Protein AF-A0A7S2C6T2-F1 (afdb_monomer)

Secondary structure (DSSP, 8-state):
--SHHHHHHHHHHHHHHHHHHHHHHTT-STT-TT-PPP-HHHHHHHHHHHHHHTTS-----TTS-------HHHHHHHHHHHHIIIIIIHHHHHHHHHHHHHT-SSHHHHHHHHHHHHHHHHHH------------------TT----------------PPPPP-

Foldseek 3Di:
DDPPVVVVVVVVLVVLLCVLCCLQPVPQDCPNLLHHAQDVVVLVVVLVVLVVVVPDDDPDDPPDDDPDRDDSVVSVVVSVVSNCVSPVVSVVLNVVLSVVLVPDPDPVVSVVSVVVSSVVSNVVCPDPPDDDDDDPCDPPPPPPPDPPDPDDDDPPPPDDDDDDDD

Radius of gyration: 28.46 Å; Cα contacts (8 Å, |Δi|>4): 52; chains: 1; bounding box: 54×40×91 Å

Structure (mmCIF, N/CA/C/O backbone):
data_AF-A0A7S2C6T2-F1
#
_entry.id   AF-A0A7S2C6T2-F1
#
loop_
_atom_site.group_PDB
_atom_site.id
_atom_site.type_symbol
_atom_site.label_atom_id
_atom_site.label_alt_id
_atom_site.label_comp_id
_atom_site.label_asym_id
_atom_site.label_entity_id
_atom_site.label_seq_id
_atom_site.pdbx_PDB_ins_code
_atom_site.Cartn_x
_atom_site.Cartn_y
_atom_site.Cartn_z
_atom_site.occupancy
_atom_site.B_iso_or_equiv
_atom_site.auth_seq_id
_atom_site.auth_comp_id
_atom_site.auth_asym_id
_atom_site.auth_atom_id
_atom_site.pdbx_PDB_model_num
ATOM 1 N N . PHE A 1 1 ? -23.617 -5.754 41.246 1.00 42.56 1 PHE A N 1
ATOM 2 C CA . PHE A 1 1 ? -24.162 -5.377 39.928 1.00 42.56 1 PHE A CA 1
ATOM 3 C C . PHE A 1 1 ? -23.201 -4.347 39.351 1.00 42.56 1 PHE A C 1
ATOM 5 O O . PHE A 1 1 ? -23.227 -3.217 39.799 1.00 42.56 1 PHE A O 1
ATOM 12 N N . ASN A 1 2 ? -22.165 -4.708 38.598 1.00 48.91 2 ASN A N 1
ATOM 13 C CA . ASN A 1 2 ? -22.268 -5.204 37.225 1.00 48.91 2 ASN A CA 1
ATOM 14 C C . ASN A 1 2 ? -20.967 -5.916 36.810 1.00 48.91 2 ASN A C 1
ATOM 16 O O . ASN A 1 2 ? -20.068 -5.281 36.280 1.00 48.91 2 ASN A O 1
ATOM 20 N N . GLN A 1 3 ? -20.851 -7.221 37.055 1.00 55.41 3 GLN A N 1
ATOM 21 C CA . GLN A 1 3 ? -19.688 -7.992 36.585 1.00 55.41 3 GLN A CA 1
ATOM 22 C C . GLN A 1 3 ? -19.952 -8.628 35.208 1.00 55.41 3 GLN A C 1
ATOM 24 O O . GLN A 1 3 ? -19.049 -8.785 34.400 1.00 55.41 3 GLN A O 1
ATOM 29 N N . THR A 1 4 ? -21.222 -8.874 34.871 1.00 56.94 4 THR A N 1
ATOM 30 C CA . THR A 1 4 ? -21.643 -9.468 33.590 1.00 56.94 4 THR A CA 1
ATOM 31 C C . THR A 1 4 ? -21.485 -8.538 32.380 1.00 56.94 4 THR A C 1
ATOM 33 O O . THR A 1 4 ? -21.447 -9.006 31.240 1.00 56.94 4 THR A O 1
ATOM 36 N N . THR A 1 5 ? -21.392 -7.221 32.589 1.00 60.44 5 THR A N 1
ATOM 37 C CA . THR A 1 5 ? -21.183 -6.254 31.499 1.00 60.44 5 THR A CA 1
ATOM 38 C C . THR A 1 5 ? -19.737 -6.220 31.013 1.00 60.44 5 THR A C 1
ATOM 40 O O . THR A 1 5 ? -19.518 -5.958 29.833 1.00 60.44 5 THR A O 1
ATOM 43 N N . GLU A 1 6 ? -18.760 -6.511 31.878 1.00 65.06 6 GLU A N 1
ATOM 44 C CA . GLU A 1 6 ? -17.340 -6.498 31.499 1.00 65.06 6 GLU A CA 1
ATOM 45 C C . GLU A 1 6 ? -16.973 -7.713 30.643 1.00 65.06 6 GLU A C 1
ATOM 47 O O . GLU A 1 6 ? -16.371 -7.549 29.582 1.00 65.06 6 GLU A O 1
ATOM 52 N N . ASP A 1 7 ? -17.438 -8.911 31.012 1.00 66.69 7 ASP A N 1
ATOM 53 C CA . ASP A 1 7 ? -17.201 -10.137 30.231 1.00 66.69 7 ASP A CA 1
ATOM 54 C C . ASP A 1 7 ? -17.750 -10.024 28.800 1.00 66.69 7 ASP A C 1
ATOM 56 O O . ASP A 1 7 ? -17.125 -10.453 27.825 1.00 66.69 7 ASP A O 1
ATOM 60 N N . SER A 1 8 ? -18.907 -9.372 28.660 1.00 66.50 8 SER A N 1
ATOM 61 C CA . SER A 1 8 ? -19.532 -9.115 27.362 1.00 66.50 8 SER A CA 1
ATOM 62 C C . SER A 1 8 ? -18.692 -8.151 26.515 1.00 66.50 8 SER A C 1
ATOM 64 O O . SER A 1 8 ? -18.527 -8.365 25.314 1.00 66.50 8 SER A O 1
ATOM 66 N N . ALA A 1 9 ? -18.114 -7.114 27.130 1.00 71.75 9 ALA A N 1
ATOM 67 C CA . ALA A 1 9 ? -17.293 -6.122 26.438 1.00 71.75 9 ALA A CA 1
ATOM 68 C C . ALA A 1 9 ? -16.008 -6.734 25.853 1.00 71.75 9 ALA A C 1
ATOM 70 O O . ALA A 1 9 ? -15.655 -6.437 24.710 1.00 71.75 9 ALA A O 1
ATOM 71 N N . TYR A 1 10 ? -15.355 -7.650 26.576 1.00 74.25 10 TYR A N 1
ATOM 72 C CA . TYR A 1 10 ? -14.170 -8.354 26.072 1.00 74.25 10 TYR A CA 1
ATOM 73 C C . TYR A 1 10 ? -14.483 -9.291 24.903 1.00 74.25 10 TYR A C 1
ATOM 75 O O . TYR A 1 10 ? -13.696 -9.370 23.958 1.00 74.25 10 TYR A O 1
ATOM 8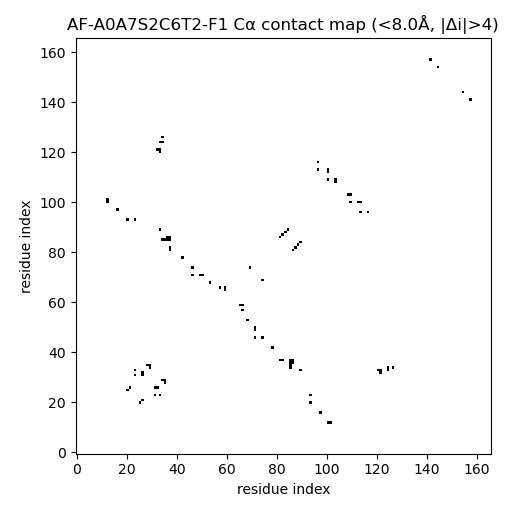3 N N . ALA A 1 11 ? -15.637 -9.964 24.922 1.00 78.19 11 ALA A N 1
ATOM 84 C CA . ALA A 1 11 ? -16.068 -10.810 23.811 1.00 78.19 11 ALA A CA 1
ATOM 85 C C . ALA A 1 11 ? -16.315 -9.991 22.532 1.00 78.19 11 ALA A C 1
ATOM 87 O O . ALA A 1 11 ? -15.860 -10.381 21.455 1.00 78.19 11 ALA A O 1
ATOM 88 N N . PHE A 1 12 ? -16.969 -8.828 22.646 1.00 74.06 12 PHE A N 1
ATOM 89 C CA . PHE A 1 12 ? -17.153 -7.911 21.516 1.00 74.06 12 PHE A CA 1
ATOM 90 C C . PHE A 1 12 ? -15.829 -7.329 21.018 1.00 74.06 12 PHE A C 1
ATOM 92 O O . PHE A 1 12 ? -15.616 -7.254 19.808 1.00 74.06 12 PHE A O 1
ATOM 99 N N . TRP A 1 13 ? -14.913 -6.983 21.925 1.00 76.56 13 TRP A N 1
ATOM 100 C CA . TRP A 1 13 ? -13.576 -6.521 21.560 1.00 76.56 13 TRP A CA 1
ATOM 101 C C . TRP A 1 13 ? -12.794 -7.592 20.792 1.00 76.56 13 TRP A C 1
ATOM 103 O O . TRP A 1 13 ? -12.251 -7.317 19.724 1.00 76.56 13 TRP A O 1
ATOM 113 N N . PHE A 1 14 ? -12.786 -8.831 21.287 1.00 80.38 14 PHE A N 1
ATOM 114 C CA . PHE A 1 14 ? -12.093 -9.941 20.636 1.00 80.38 14 PHE A CA 1
ATOM 115 C C . PHE A 1 14 ? -12.719 -10.294 19.283 1.00 80.38 14 PHE A C 1
ATOM 117 O O . PHE A 1 14 ? -11.999 -10.551 18.320 1.00 80.38 14 PHE A O 1
ATOM 124 N N . ALA A 1 15 ? -14.049 -10.252 19.174 1.00 80.12 15 ALA A N 1
ATOM 125 C CA . ALA A 1 15 ? -14.748 -10.428 17.904 1.00 80.12 15 ALA A CA 1
ATOM 126 C C . ALA A 1 15 ? -14.408 -9.309 16.906 1.00 80.12 15 ALA A C 1
ATOM 128 O O . ALA A 1 15 ? -14.192 -9.592 15.731 1.00 80.12 15 ALA A O 1
ATOM 129 N N . GLY A 1 16 ? -14.294 -8.060 17.369 1.00 75.88 16 GLY A N 1
ATOM 130 C CA . GLY A 1 16 ? -13.831 -6.925 16.572 1.00 75.88 16 GLY A CA 1
ATOM 131 C C . GLY A 1 16 ? -12.382 -7.084 16.111 1.00 75.88 16 GLY A C 1
ATOM 132 O O . GLY A 1 16 ? -12.086 -6.904 14.931 1.00 75.88 16 GLY A O 1
ATOM 133 N N . PHE A 1 17 ? -11.493 -7.512 17.010 1.00 77.56 17 PHE A N 1
ATOM 134 C CA . PHE A 1 17 ? -10.111 -7.868 16.690 1.00 77.56 17 PHE A CA 1
ATOM 135 C C . PHE A 1 17 ? -10.052 -8.961 15.619 1.00 77.56 17 PHE A C 1
ATOM 137 O O . PHE A 1 17 ? -9.375 -8.790 14.608 1.00 77.56 17 PHE A O 1
ATOM 144 N N . LEU A 1 18 ? -10.798 -10.054 15.797 1.00 81.12 18 LEU A N 1
ATOM 145 C CA . LEU A 1 18 ? -10.891 -11.132 14.816 1.00 81.12 18 LEU A CA 1
ATOM 146 C C . LEU A 1 18 ? -11.445 -10.621 13.490 1.00 81.12 18 LEU A C 1
ATOM 148 O O . LEU A 1 18 ? -10.853 -10.893 12.458 1.00 81.12 18 LEU A O 1
ATOM 152 N N . ALA A 1 19 ? -12.529 -9.850 13.483 1.00 78.50 19 ALA A N 1
ATOM 153 C CA . ALA A 1 19 ? -13.113 -9.325 12.254 1.00 78.50 19 ALA A CA 1
ATOM 154 C C . ALA A 1 19 ? -12.122 -8.438 11.482 1.00 78.50 19 ALA A C 1
ATOM 156 O O . ALA A 1 19 ? -11.945 -8.630 10.278 1.00 78.50 19 ALA A O 1
ATOM 157 N N . VAL A 1 20 ? -11.416 -7.532 12.169 1.00 73.75 20 VAL A N 1
ATOM 158 C CA . VAL A 1 20 ? -10.389 -6.671 11.562 1.00 73.75 20 VAL A CA 1
ATOM 159 C C . VAL A 1 20 ? -9.227 -7.510 11.039 1.00 73.75 20 VAL A C 1
ATOM 161 O O . VAL A 1 20 ? -8.862 -7.379 9.871 1.00 73.75 20 VAL A O 1
ATOM 164 N N . GLN A 1 21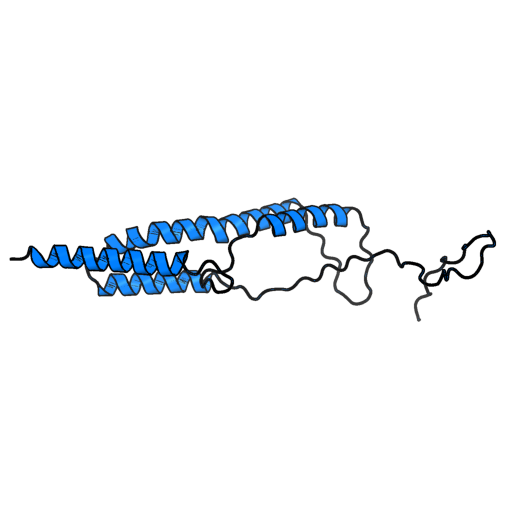 ? -8.692 -8.426 11.846 1.00 75.31 21 GLN A N 1
ATOM 165 C CA . GLN A 1 21 ? -7.571 -9.267 11.433 1.00 75.31 21 GLN A CA 1
ATOM 166 C C . GLN A 1 21 ? -7.951 -10.199 10.283 1.00 75.31 21 GLN A C 1
ATOM 168 O O . GLN A 1 21 ? -7.196 -10.321 9.327 1.00 75.31 21 GLN A O 1
ATOM 173 N N . MET A 1 22 ? -9.140 -10.799 10.301 1.00 77.44 22 MET A N 1
ATOM 174 C CA . MET A 1 22 ? -9.629 -11.638 9.208 1.00 77.44 22 MET A CA 1
ATOM 175 C C . MET A 1 22 ? -9.867 -10.794 7.948 1.00 77.44 22 MET A C 1
ATOM 177 O O . MET A 1 22 ? -9.480 -11.210 6.861 1.00 77.44 22 MET A O 1
ATOM 181 N N . SER A 1 23 ? -10.402 -9.576 8.065 1.00 70.19 23 SER A N 1
ATOM 182 C CA . SER A 1 23 ? -10.565 -8.680 6.911 1.00 70.19 23 SER A CA 1
ATOM 183 C C . SER A 1 23 ? -9.225 -8.254 6.292 1.00 70.19 23 SER A C 1
ATOM 185 O O . SER A 1 23 ? -9.100 -8.226 5.067 1.00 70.19 23 SER A O 1
ATOM 187 N N . GLY A 1 24 ? -8.203 -8.004 7.122 1.00 66.75 24 GLY A N 1
ATOM 188 C CA . GLY A 1 24 ? -6.869 -7.586 6.688 1.00 66.75 24 GLY A CA 1
ATOM 189 C C . GLY A 1 24 ? -5.976 -8.729 6.189 1.00 66.75 24 GLY A C 1
ATOM 190 O O . GLY A 1 24 ? -5.225 -8.540 5.229 1.00 66.75 24 GLY A O 1
ATOM 191 N N . TYR A 1 25 ? -6.063 -9.918 6.801 1.00 63.44 25 TYR A N 1
ATOM 192 C CA . TYR A 1 25 ? -5.208 -11.075 6.498 1.00 63.44 25 TYR A CA 1
ATOM 193 C C . TYR A 1 25 ? -5.829 -12.077 5.521 1.00 63.44 25 TYR A C 1
ATOM 195 O O . TYR A 1 25 ? -5.110 -12.574 4.651 1.00 63.44 25 TYR A O 1
ATOM 203 N N . PHE A 1 26 ? -7.130 -12.387 5.614 1.00 63.41 26 PHE A N 1
ATOM 204 C CA . PHE A 1 26 ? -7.731 -13.435 4.770 1.00 63.41 26 PHE A CA 1
ATOM 205 C C . PHE A 1 26 ? -7.990 -12.993 3.328 1.00 63.41 26 PHE A C 1
ATOM 207 O O . PHE A 1 26 ? -8.192 -13.838 2.462 1.00 63.41 26 PHE A O 1
ATOM 214 N N . LYS A 1 27 ? -7.887 -11.695 3.027 1.00 58.53 27 LYS A N 1
ATOM 215 C CA . LYS A 1 27 ? -7.895 -11.175 1.652 1.00 58.53 27 LYS A CA 1
ATOM 216 C C . LYS A 1 27 ? -6.495 -10.880 1.102 1.00 58.53 27 LYS A C 1
ATOM 218 O O . LYS A 1 27 ? -6.326 -9.957 0.311 1.00 58.53 27 LYS A O 1
ATOM 223 N N . ARG A 1 28 ? -5.468 -11.660 1.465 1.00 56.53 28 ARG A N 1
ATOM 224 C CA . ARG A 1 28 ? -4.161 -11.636 0.773 1.00 56.53 28 ARG A CA 1
ATOM 225 C C . ARG A 1 28 ? -4.294 -12.261 -0.624 1.00 56.53 28 ARG A C 1
ATOM 227 O O . ARG A 1 28 ? -3.949 -13.413 -0.845 1.00 56.53 28 ARG A O 1
ATOM 234 N N . GLY A 1 29 ? -4.825 -11.491 -1.565 1.00 63.19 29 GLY A N 1
ATOM 235 C CA . GLY A 1 29 ? -4.981 -11.864 -2.970 1.00 63.19 29 GLY A CA 1
ATOM 236 C C . GLY A 1 29 ? -5.073 -10.627 -3.861 1.00 63.19 29 GLY A C 1
ATOM 237 O O . GLY A 1 29 ? -4.866 -9.505 -3.394 1.00 63.19 29 GLY A O 1
ATOM 238 N N . SER A 1 30 ? -5.404 -10.814 -5.142 1.00 64.19 30 SER A N 1
ATOM 239 C CA . SER A 1 30 ? -5.672 -9.705 -6.075 1.00 64.19 30 SER A CA 1
ATOM 240 C C . SER A 1 30 ? -6.774 -8.758 -5.598 1.00 64.19 30 SER A C 1
ATOM 242 O O . SER A 1 30 ? -6.797 -7.615 -6.040 1.00 64.19 30 SER A O 1
ATOM 244 N N . ASP A 1 31 ? -7.619 -9.233 -4.680 1.00 64.06 31 ASP A N 1
ATOM 245 C CA . ASP A 1 31 ? -8.836 -8.568 -4.209 1.00 64.06 31 ASP A CA 1
ATOM 246 C C . ASP A 1 31 ? -8.663 -7.972 -2.796 1.00 64.06 31 ASP A C 1
ATOM 248 O O . ASP A 1 31 ? -9.634 -7.719 -2.076 1.00 64.06 31 ASP A O 1
ATOM 252 N N . SER A 1 32 ? -7.410 -7.786 -2.363 1.00 66.44 32 SER A N 1
ATOM 253 C CA . SER A 1 32 ? -7.073 -7.062 -1.135 1.00 66.44 32 SER A CA 1
ATOM 254 C C . SER A 1 32 ? -7.569 -5.620 -1.253 1.00 66.44 32 SER A C 1
ATOM 256 O O . SER A 1 32 ? -7.070 -4.875 -2.090 1.00 66.44 32 SER A O 1
ATOM 258 N N . GLN A 1 33 ? -8.488 -5.205 -0.373 1.00 64.19 33 GLN A N 1
ATOM 259 C CA . GLN A 1 33 ? -8.938 -3.804 -0.263 1.00 64.19 33 GLN A CA 1
ATOM 260 C C . GLN A 1 33 ? -7.802 -2.824 0.065 1.00 64.19 33 GLN A C 1
ATOM 262 O O . GLN A 1 33 ? -7.962 -1.624 -0.094 1.00 64.19 33 GLN A O 1
ATOM 267 N N . VAL A 1 34 ? -6.668 -3.340 0.539 1.00 65.69 34 VAL A N 1
ATOM 268 C CA . VAL A 1 34 ? -5.490 -2.560 0.941 1.00 65.69 34 VAL A CA 1
ATOM 269 C C . VAL A 1 34 ? -4.406 -2.601 -0.150 1.00 65.69 34 VAL A C 1
ATOM 271 O O . VAL A 1 34 ? -3.211 -2.538 0.134 1.00 65.69 34 VAL A O 1
ATOM 274 N N . GLY A 1 35 ? -4.804 -2.856 -1.398 1.00 68.81 35 GLY A N 1
ATOM 275 C CA . GLY A 1 35 ? -3.904 -2.993 -2.537 1.00 68.81 35 GLY A CA 1
ATOM 276 C C . GLY A 1 35 ? -3.013 -4.243 -2.508 1.00 68.81 35 GLY A C 1
ATOM 277 O O . GLY A 1 35 ? -2.997 -5.046 -1.558 1.00 68.81 35 GLY A O 1
ATOM 278 N N . ARG A 1 36 ? -2.254 -4.423 -3.596 1.00 74.25 36 ARG A N 1
ATOM 279 C CA . ARG A 1 36 ? -1.263 -5.501 -3.720 1.00 74.25 36 ARG A CA 1
ATOM 280 C C . ARG A 1 36 ? -0.030 -5.175 -2.872 1.00 74.25 36 ARG A C 1
ATOM 282 O O . ARG A 1 36 ? 0.465 -4.050 -2.950 1.00 74.25 36 ARG A O 1
ATOM 289 N N . PRO A 1 37 ? 0.506 -6.141 -2.105 1.00 78.88 37 PRO A N 1
ATOM 290 C CA . PRO A 1 37 ? 1.763 -5.938 -1.401 1.00 78.88 37 PRO A CA 1
ATOM 291 C C . PRO A 1 37 ? 2.884 -5.621 -2.395 1.00 78.88 37 PRO A C 1
ATOM 293 O O . PRO A 1 37 ? 2.837 -6.017 -3.565 1.00 78.88 37 PRO A O 1
ATOM 296 N N . TRP A 1 38 ? 3.894 -4.895 -1.920 1.00 82.62 38 TRP A N 1
ATOM 297 C CA . TRP A 1 38 ? 5.072 -4.592 -2.719 1.00 82.62 38 TRP A CA 1
ATOM 298 C C . TRP A 1 38 ? 5.751 -5.888 -3.174 1.00 82.62 38 TRP A C 1
ATOM 300 O O . TRP A 1 38 ? 6.123 -6.712 -2.343 1.00 82.62 38 TRP A O 1
ATOM 310 N N . ASP A 1 39 ? 5.913 -6.060 -4.487 1.00 86.25 39 ASP A N 1
ATOM 311 C CA . ASP A 1 39 ? 6.583 -7.218 -5.079 1.00 86.25 39 ASP A CA 1
ATOM 312 C C . ASP A 1 39 ? 8.078 -6.898 -5.294 1.00 86.25 39 ASP A C 1
ATOM 314 O O . ASP A 1 39 ? 8.440 -6.192 -6.251 1.00 86.25 39 ASP A O 1
ATOM 318 N N . PRO A 1 40 ? 8.971 -7.387 -4.410 1.00 85.94 40 PRO A N 1
ATOM 319 C CA . PRO A 1 40 ? 10.392 -7.092 -4.502 1.00 85.94 40 PRO A CA 1
ATOM 320 C C . PRO A 1 40 ? 11.041 -7.744 -5.725 1.00 85.94 40 PRO A C 1
ATOM 322 O O . PRO A 1 40 ? 12.050 -7.229 -6.210 1.00 85.94 40 PRO A O 1
ATOM 325 N N . GLU A 1 41 ? 10.493 -8.846 -6.244 1.00 89.44 41 GLU A N 1
ATOM 326 C CA . GLU A 1 41 ? 11.039 -9.544 -7.409 1.00 89.44 41 GLU A CA 1
ATOM 327 C C . GLU A 1 41 ? 10.788 -8.735 -8.674 1.00 89.44 41 GLU A C 1
ATOM 329 O O . GLU A 1 41 ? 11.722 -8.451 -9.434 1.00 89.44 41 GLU A O 1
ATOM 334 N N . LYS A 1 42 ? 9.550 -8.261 -8.850 1.00 86.38 42 LYS A N 1
ATOM 335 C CA . LYS A 1 42 ? 9.192 -7.368 -9.955 1.00 86.38 42 LYS A CA 1
ATOM 336 C C . LYS A 1 42 ? 10.013 -6.083 -9.914 1.00 86.38 42 LYS A C 1
ATOM 338 O O . LYS A 1 42 ? 10.522 -5.644 -10.948 1.00 86.38 42 LYS A O 1
ATOM 343 N N . TRP A 1 43 ? 10.192 -5.498 -8.729 1.00 87.50 43 TRP A N 1
ATOM 344 C CA . TRP A 1 43 ? 11.005 -4.295 -8.567 1.00 87.50 43 TRP A CA 1
ATOM 345 C C . TRP A 1 43 ? 12.491 -4.534 -8.860 1.00 87.50 43 TRP A C 1
ATOM 347 O O . TRP A 1 43 ? 13.123 -3.747 -9.567 1.00 87.50 43 TRP A O 1
ATOM 357 N N . ARG A 1 44 ? 13.055 -5.650 -8.384 1.00 89.19 44 ARG A N 1
ATOM 358 C CA . ARG A 1 44 ? 14.440 -6.043 -8.679 1.00 89.19 44 ARG A CA 1
ATOM 359 C C . ARG A 1 44 ? 14.647 -6.241 -10.181 1.00 89.19 44 ARG A C 1
ATOM 361 O O . ARG A 1 44 ? 15.651 -5.775 -10.720 1.00 89.19 44 ARG A O 1
ATOM 368 N N . GLY A 1 45 ? 13.681 -6.857 -10.865 1.00 87.94 45 GLY A N 1
ATOM 369 C CA . GLY A 1 45 ? 13.668 -6.983 -12.322 1.00 87.94 45 GLY A CA 1
ATOM 370 C C . GLY A 1 45 ? 13.647 -5.627 -13.031 1.00 87.94 45 GLY A C 1
ATOM 371 O O . GLY A 1 45 ? 14.411 -5.416 -13.975 1.00 87.94 45 GLY A O 1
ATOM 372 N N . LEU A 1 46 ? 12.836 -4.681 -12.546 1.00 84.88 46 LEU A N 1
ATOM 373 C CA . LEU A 1 46 ? 12.774 -3.316 -13.074 1.00 84.88 46 LEU A CA 1
A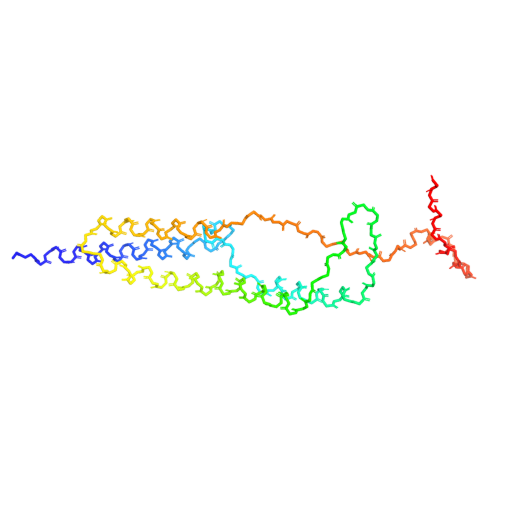TOM 374 C C . LEU A 1 46 ? 14.118 -2.582 -12.921 1.00 84.88 46 LEU A C 1
ATOM 376 O O . LEU A 1 46 ? 14.620 -2.020 -13.893 1.00 84.88 46 LEU A O 1
ATOM 380 N N . MET A 1 47 ? 14.738 -2.642 -11.738 1.00 87.06 47 MET A N 1
ATOM 381 C CA . MET A 1 47 ? 16.046 -2.025 -11.465 1.00 87.06 47 MET A CA 1
ATOM 382 C C . MET A 1 47 ? 17.151 -2.624 -12.349 1.00 87.06 47 MET A C 1
ATOM 384 O O . MET A 1 47 ? 17.950 -1.893 -12.939 1.00 87.06 47 MET A O 1
ATOM 388 N N . ALA A 1 48 ? 17.172 -3.954 -12.502 1.00 86.44 48 ALA A N 1
ATOM 389 C CA . ALA A 1 48 ? 18.141 -4.641 -13.353 1.00 86.44 48 ALA A CA 1
ATOM 390 C C . ALA A 1 48 ? 17.999 -4.247 -14.834 1.00 86.44 48 ALA A C 1
ATOM 392 O O . ALA A 1 48 ? 19.004 -4.073 -15.524 1.00 86.44 48 ALA A O 1
ATOM 393 N N . ARG A 1 49 ? 16.764 -4.070 -15.322 1.00 81.94 49 ARG A N 1
ATOM 394 C CA . ARG A 1 49 ? 16.484 -3.612 -16.693 1.00 81.94 49 ARG A CA 1
ATOM 395 C C . ARG A 1 49 ? 16.828 -2.137 -16.893 1.00 81.94 49 ARG A C 1
ATOM 397 O O . ARG A 1 49 ? 17.453 -1.813 -17.897 1.00 81.94 49 ARG A O 1
ATOM 404 N N . ASN A 1 50 ? 16.521 -1.268 -15.928 1.00 82.69 50 ASN A N 1
ATOM 405 C CA . ASN A 1 50 ? 16.856 0.160 -16.000 1.00 82.69 50 ASN A CA 1
ATOM 406 C C . ASN A 1 50 ? 18.371 0.383 -16.159 1.00 82.69 50 ASN A C 1
ATOM 408 O O . ASN A 1 50 ? 18.802 1.225 -16.940 1.00 82.69 50 ASN A O 1
ATOM 412 N N . ARG A 1 51 ? 19.195 -0.431 -15.483 1.00 78.31 51 ARG A N 1
ATOM 413 C CA . ARG A 1 51 ? 20.661 -0.399 -15.633 1.00 78.31 51 ARG A CA 1
ATOM 414 C C . ARG A 1 51 ? 21.139 -0.806 -17.032 1.00 78.31 51 ARG A C 1
ATOM 416 O O . ARG A 1 51 ? 22.134 -0.275 -17.506 1.00 78.31 51 ARG A O 1
ATOM 423 N N . LYS A 1 52 ? 20.440 -1.730 -17.701 1.00 72.94 52 LYS A N 1
ATOM 424 C CA . LYS A 1 52 ? 20.764 -2.139 -19.080 1.00 72.94 52 LYS A CA 1
ATOM 425 C C . LYS A 1 52 ? 20.363 -1.072 -20.103 1.00 72.94 52 LYS A C 1
ATOM 427 O O . LYS A 1 52 ? 21.097 -0.846 -21.059 1.00 72.94 52 LYS A O 1
ATOM 432 N N . MET A 1 53 ? 19.247 -0.374 -19.875 1.00 63.94 53 MET A N 1
ATOM 433 C CA . MET A 1 53 ? 18.805 0.729 -20.741 1.00 63.94 53 MET A CA 1
ATOM 434 C C . MET A 1 53 ? 19.754 1.930 -20.710 1.00 63.94 53 MET A C 1
ATOM 436 O O . MET A 1 53 ? 19.850 2.652 -21.694 1.00 63.94 53 MET A O 1
ATOM 440 N N . GLU A 1 54 ? 20.504 2.123 -19.622 1.00 58.19 54 GLU A N 1
ATOM 441 C CA . GLU A 1 54 ? 21.529 3.170 -19.532 1.00 58.19 54 GLU A CA 1
ATOM 442 C C . GLU A 1 54 ? 22.624 3.025 -20.606 1.00 58.19 54 GLU A C 1
ATOM 444 O O . GLU A 1 54 ? 23.242 4.012 -20.995 1.00 58.19 54 GLU A O 1
ATOM 449 N N . GLN A 1 55 ? 22.826 1.808 -21.122 1.00 54.72 55 GLN A N 1
ATOM 450 C CA . GLN A 1 55 ? 23.854 1.495 -22.115 1.00 54.72 55 GLN A CA 1
ATOM 451 C C . GLN A 1 55 ? 23.348 1.540 -23.560 1.00 54.72 55 GLN A C 1
ATOM 453 O O . GLN A 1 55 ? 24.160 1.510 -24.482 1.00 54.72 55 GLN A O 1
ATOM 458 N N . THR A 1 56 ? 22.032 1.616 -23.782 1.00 54.00 56 THR A N 1
ATOM 459 C CA . THR A 1 56 ? 21.480 1.712 -25.140 1.00 54.00 56 THR A CA 1
ATOM 460 C C . THR A 1 56 ? 21.188 3.185 -25.433 1.00 54.00 56 THR A C 1
ATOM 462 O O . THR A 1 56 ? 20.320 3.761 -24.774 1.00 54.00 56 THR A O 1
ATOM 465 N N . PRO A 1 57 ? 21.903 3.846 -26.366 1.00 52.72 57 PRO A N 1
ATOM 466 C CA . PRO A 1 57 ? 21.577 5.216 -26.741 1.00 52.72 57 PRO A CA 1
ATOM 467 C C . PRO A 1 57 ? 20.126 5.239 -27.214 1.00 52.72 57 PRO A C 1
ATOM 469 O O . PRO A 1 57 ? 19.723 4.397 -28.015 1.00 52.72 57 PRO A O 1
ATOM 472 N N . ALA A 1 58 ? 19.335 6.149 -26.647 1.00 52.72 58 ALA A N 1
ATOM 473 C CA . ALA A 1 58 ? 17.898 6.197 -26.848 1.00 52.72 58 ALA A CA 1
ATOM 474 C C . ALA A 1 58 ? 17.573 6.279 -28.346 1.00 52.72 58 ALA A C 1
ATOM 476 O O . ALA A 1 58 ? 17.683 7.345 -28.952 1.00 52.72 58 ALA A O 1
ATOM 477 N N . MET A 1 59 ? 17.187 5.150 -28.948 1.00 48.53 59 MET A N 1
ATOM 478 C CA . MET A 1 59 ? 16.638 5.145 -30.295 1.00 48.53 59 MET A CA 1
ATOM 479 C C . MET A 1 59 ? 15.304 5.876 -30.229 1.00 48.53 59 MET A C 1
ATOM 481 O O . MET A 1 59 ? 14.325 5.417 -29.641 1.00 48.53 59 MET A O 1
ATOM 485 N N . GLN A 1 60 ? 15.329 7.085 -30.767 1.00 50.69 60 GLN A N 1
ATOM 486 C CA . GLN A 1 60 ? 14.228 8.021 -30.819 1.00 50.69 60 GLN A CA 1
ATOM 487 C C . GLN A 1 60 ? 13.145 7.447 -31.739 1.00 50.69 60 GLN A C 1
ATOM 489 O O . GLN A 1 60 ? 13.211 7.591 -32.957 1.00 50.69 60 GLN A O 1
ATOM 494 N N . TYR A 1 61 ? 12.158 6.763 -31.161 1.00 49.38 61 TYR A N 1
ATOM 495 C CA . TYR A 1 61 ? 10.964 6.351 -31.893 1.00 49.38 61 TYR A CA 1
ATOM 496 C C . TYR A 1 61 ? 10.204 7.611 -32.335 1.00 49.38 61 TYR A C 1
ATOM 498 O O . TYR A 1 61 ? 9.724 8.383 -31.503 1.00 49.38 61 TYR A O 1
ATOM 506 N N . GLN A 1 62 ? 10.120 7.839 -33.648 1.00 45.22 62 GLN A N 1
ATOM 507 C CA . GLN A 1 62 ? 9.296 8.889 -34.248 1.00 45.22 62 GLN A CA 1
ATOM 508 C C . GLN A 1 62 ? 7.820 8.623 -33.906 1.00 45.22 62 GLN A C 1
ATOM 510 O O . GLN A 1 62 ? 7.193 7.750 -34.493 1.00 45.22 62 GLN A O 1
ATOM 515 N N . GLY A 1 63 ? 7.275 9.345 -32.922 1.00 53.78 63 GLY A N 1
ATOM 516 C CA . GLY A 1 63 ? 5.833 9.380 -32.632 1.00 53.78 63 GLY A CA 1
ATOM 517 C C . GLY A 1 63 ? 5.431 9.114 -31.179 1.00 53.78 63 GLY A C 1
ATOM 518 O O . GLY A 1 63 ? 4.339 9.509 -30.781 1.00 53.78 63 GLY A O 1
ATOM 519 N N . ALA A 1 64 ? 6.304 8.528 -30.356 1.00 53.22 64 ALA A N 1
ATOM 520 C CA . ALA A 1 64 ? 6.074 8.373 -28.919 1.00 53.22 64 ALA A CA 1
ATOM 521 C C . ALA A 1 64 ? 6.960 9.365 -28.150 1.00 53.22 64 ALA A C 1
ATOM 523 O O . ALA A 1 64 ? 8.087 9.631 -28.557 1.00 53.22 64 ALA A O 1
ATOM 524 N N . GLY A 1 65 ? 6.434 9.960 -27.075 1.00 58.44 65 GLY A N 1
ATOM 525 C CA . GLY A 1 65 ? 7.089 11.028 -26.309 1.00 58.44 65 GLY A CA 1
ATOM 526 C C . GLY A 1 65 ? 8.554 10.758 -25.929 1.00 58.44 65 GLY A C 1
ATOM 527 O O . GLY A 1 65 ? 9.029 9.625 -25.939 1.00 58.44 65 GLY A O 1
ATOM 528 N N . LYS A 1 66 ? 9.277 11.835 -25.587 1.00 57.66 66 LYS A N 1
ATOM 529 C CA . LYS A 1 66 ? 10.723 11.825 -25.292 1.00 57.66 66 LYS A CA 1
ATOM 530 C C . LYS A 1 66 ? 11.115 10.615 -24.417 1.00 57.66 66 LYS A C 1
ATOM 532 O O . LYS A 1 66 ? 10.476 10.416 -23.381 1.00 57.66 66 LYS A O 1
ATOM 537 N N . PRO A 1 67 ? 12.156 9.843 -24.787 1.00 62.31 67 PRO A N 1
ATOM 538 C CA . PRO A 1 67 ? 12.589 8.679 -24.021 1.00 62.31 67 PRO A CA 1
ATOM 539 C C . PRO A 1 67 ? 12.884 9.091 -22.575 1.00 62.31 67 PRO A C 1
ATOM 541 O O . PRO A 1 67 ? 13.723 9.953 -22.307 1.00 62.31 67 PRO A O 1
ATOM 544 N N . PHE A 1 68 ? 12.129 8.517 -21.640 1.00 64.06 68 PHE A N 1
ATOM 545 C CA . PHE A 1 68 ? 12.152 8.911 -20.238 1.00 64.06 68 PHE A CA 1
ATOM 546 C C . PHE A 1 68 ? 13.249 8.148 -19.497 1.00 64.06 68 PHE A C 1
ATOM 548 O O . PHE A 1 68 ? 13.075 6.988 -19.131 1.00 64.06 68 PHE A O 1
ATOM 555 N N . ARG A 1 69 ? 14.389 8.804 -19.267 1.00 69.62 69 ARG A N 1
ATOM 556 C CA . ARG A 1 69 ? 15.468 8.272 -18.427 1.00 69.62 69 ARG A CA 1
ATOM 557 C C . ARG A 1 69 ? 15.309 8.793 -17.003 1.00 69.62 69 ARG A C 1
ATOM 559 O O . ARG A 1 69 ? 15.291 10.005 -16.796 1.00 69.62 69 ARG A O 1
ATOM 566 N N . LYS A 1 70 ? 15.244 7.894 -16.020 1.00 78.56 70 LYS A N 1
ATOM 567 C CA . LYS A 1 70 ? 15.330 8.254 -14.597 1.00 78.56 70 LYS A CA 1
ATOM 568 C C . LYS A 1 70 ? 16.663 7.826 -14.013 1.00 78.56 70 LYS A C 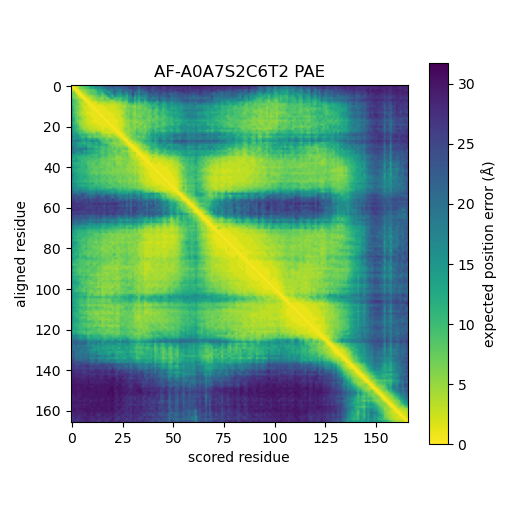1
ATOM 570 O O . LYS A 1 70 ? 17.206 6.791 -14.396 1.00 78.56 70 LYS A O 1
ATOM 575 N N . SER A 1 71 ? 17.195 8.634 -13.100 1.00 85.00 71 SER A N 1
ATOM 576 C CA . SER A 1 71 ? 18.411 8.281 -12.373 1.00 85.00 71 SER A CA 1
ATOM 577 C C . SER A 1 71 ? 18.155 7.059 -11.487 1.00 85.00 71 SER A C 1
ATOM 579 O O . SER A 1 71 ? 17.056 6.865 -10.963 1.00 85.00 71 SER A O 1
ATOM 581 N N . GLN A 1 72 ? 19.179 6.221 -11.305 1.00 86.19 72 GLN A N 1
ATOM 582 C CA . GLN A 1 72 ? 19.082 5.039 -10.438 1.00 86.19 72 GLN A CA 1
ATOM 583 C C . GLN A 1 72 ? 18.724 5.415 -8.995 1.00 86.19 72 GLN A C 1
ATOM 585 O O . GLN A 1 72 ? 17.992 4.684 -8.333 1.00 86.19 72 GLN A O 1
ATOM 590 N N . SER A 1 73 ? 19.200 6.572 -8.524 1.00 88.56 73 SER A N 1
ATOM 591 C CA . SER A 1 73 ? 18.874 7.105 -7.200 1.00 88.56 73 SER A CA 1
ATOM 592 C C . SER A 1 73 ? 17.397 7.471 -7.067 1.00 88.56 73 SER A C 1
ATOM 594 O O . SER A 1 73 ? 16.776 7.128 -6.064 1.00 88.56 73 SER A O 1
ATOM 596 N N . GLU A 1 74 ? 16.808 8.100 -8.088 1.00 88.12 74 GLU A N 1
ATOM 597 C CA . GLU A 1 74 ? 15.379 8.413 -8.097 1.00 88.12 74 GLU A CA 1
ATOM 598 C C . GLU A 1 74 ? 14.537 7.134 -8.109 1.00 88.12 74 GLU A C 1
ATOM 600 O O . GLU A 1 74 ? 13.544 7.036 -7.385 1.00 88.12 74 GLU A O 1
ATOM 605 N N . LEU A 1 75 ? 14.959 6.127 -8.882 1.00 87.31 75 LEU A N 1
ATOM 606 C CA . LEU A 1 75 ? 14.301 4.826 -8.892 1.00 87.31 75 LEU A CA 1
ATOM 607 C C . LEU A 1 75 ? 14.382 4.188 -7.500 1.00 87.31 75 LEU A C 1
ATOM 609 O O . LEU A 1 75 ? 13.351 3.839 -6.938 1.00 87.31 75 LEU A O 1
ATOM 613 N N . TRP A 1 76 ? 15.568 4.123 -6.893 1.00 92.00 76 TRP A N 1
ATOM 614 C CA . TRP A 1 76 ? 15.753 3.551 -5.558 1.00 92.00 76 TRP A CA 1
ATOM 615 C C . TRP A 1 76 ? 14.878 4.230 -4.497 1.00 92.00 76 TRP A C 1
ATOM 617 O O . TRP A 1 76 ? 14.196 3.534 -3.749 1.00 92.00 76 TRP A O 1
ATOM 627 N N . TRP A 1 77 ? 14.813 5.566 -4.488 1.00 93.69 77 TRP A N 1
ATOM 628 C CA . TRP A 1 77 ? 13.953 6.313 -3.564 1.00 93.69 77 TRP A CA 1
ATOM 629 C C . TRP A 1 77 ? 12.466 6.024 -3.787 1.00 93.69 77 TRP A C 1
ATOM 631 O O . TRP A 1 77 ? 11.714 5.829 -2.833 1.00 93.69 77 TRP A O 1
ATOM 641 N N . ARG A 1 78 ? 12.041 5.919 -5.051 1.00 88.12 78 ARG A N 1
ATOM 642 C CA . ARG A 1 78 ? 10.670 5.535 -5.404 1.00 88.12 78 ARG A CA 1
ATOM 643 C C . ARG A 1 78 ? 10.339 4.116 -4.943 1.00 88.12 78 ARG A C 1
ATOM 645 O O . ARG A 1 78 ? 9.233 3.876 -4.469 1.00 88.12 78 ARG A O 1
ATOM 652 N N . GLY A 1 79 ? 11.298 3.199 -5.052 1.00 87.69 79 GLY A N 1
ATOM 653 C CA . GLY A 1 79 ? 11.175 1.836 -4.546 1.00 87.69 79 GLY A CA 1
ATOM 654 C C . GLY A 1 79 ? 11.081 1.783 -3.024 1.00 87.69 79 GLY A C 1
ATOM 655 O O . GLY A 1 79 ? 10.220 1.093 -2.490 1.00 87.69 79 GLY A O 1
ATOM 656 N N . LEU A 1 80 ? 11.920 2.551 -2.325 1.00 92.12 80 LEU A N 1
ATOM 657 C CA . LEU A 1 80 ? 11.907 2.642 -0.866 1.00 92.12 80 LEU A CA 1
ATOM 658 C C . LEU A 1 80 ? 10.587 3.219 -0.348 1.00 92.12 80 LEU A C 1
ATOM 660 O O . LEU A 1 80 ? 10.004 2.656 0.571 1.00 92.12 80 LEU A O 1
ATOM 664 N N . MET A 1 81 ? 10.090 4.298 -0.955 1.00 88.00 81 MET A N 1
ATOM 665 C CA . MET A 1 81 ? 8.792 4.872 -0.592 1.00 88.00 81 MET A CA 1
ATOM 666 C C . MET A 1 81 ? 7.648 3.896 -0.858 1.00 88.00 81 MET A C 1
ATOM 668 O O . MET A 1 81 ? 6.800 3.712 0.009 1.00 88.00 81 MET A O 1
ATOM 672 N N . GLY A 1 82 ? 7.662 3.206 -2.003 1.00 84.56 82 GLY A N 1
ATOM 673 C CA . GLY A 1 82 ? 6.686 2.155 -2.294 1.00 84.56 82 GLY A CA 1
ATOM 674 C C . GLY A 1 82 ? 6.720 1.023 -1.266 1.00 84.56 82 GLY A C 1
ATOM 675 O O . GLY A 1 82 ? 5.674 0.554 -0.832 1.00 84.56 82 GLY A O 1
ATOM 676 N N . PHE A 1 83 ? 7.909 0.616 -0.820 1.00 87.69 83 PHE A N 1
ATOM 677 C CA . PHE A 1 83 ? 8.062 -0.379 0.237 1.00 87.69 83 PHE A CA 1
ATOM 678 C C . PHE A 1 83 ? 7.541 0.123 1.592 1.00 87.69 83 PHE A C 1
ATOM 680 O O . PHE A 1 83 ? 6.751 -0.571 2.233 1.00 87.69 83 PHE A O 1
ATOM 687 N N . LEU A 1 84 ? 7.943 1.325 2.016 1.00 89.31 84 LEU A N 1
ATOM 688 C CA . LEU A 1 84 ? 7.539 1.903 3.299 1.00 89.31 84 LEU A CA 1
ATOM 689 C C . LEU A 1 84 ? 6.023 2.101 3.372 1.00 89.31 84 LEU A C 1
ATOM 691 O O . LEU A 1 84 ? 5.405 1.662 4.336 1.00 89.31 84 LEU A O 1
ATOM 695 N N . VAL A 1 85 ? 5.413 2.706 2.354 1.00 84.19 85 VAL A N 1
ATOM 696 C CA . VAL A 1 85 ? 3.963 2.959 2.323 1.00 84.19 85 VAL A CA 1
ATOM 697 C C . VAL A 1 85 ? 3.183 1.646 2.247 1.00 84.19 85 VAL A C 1
ATOM 699 O O . VAL A 1 85 ? 2.381 1.354 3.132 1.00 84.19 85 VAL A O 1
ATOM 702 N N . ASN A 1 86 ? 3.491 0.786 1.273 1.00 81.00 86 ASN A N 1
ATOM 703 C CA . ASN A 1 86 ? 2.657 -0.391 1.010 1.00 81.00 86 ASN A CA 1
ATOM 704 C C . ASN A 1 86 ? 2.886 -1.549 1.994 1.00 81.00 86 ASN A C 1
ATOM 706 O O . ASN A 1 86 ? 2.033 -2.431 2.105 1.00 81.00 86 ASN A O 1
ATOM 710 N N . THR A 1 87 ? 4.035 -1.583 2.676 1.00 83.44 87 THR A N 1
ATOM 711 C CA . THR A 1 87 ? 4.402 -2.682 3.587 1.00 83.44 87 THR A CA 1
ATOM 712 C C . THR A 1 87 ? 4.445 -2.207 5.031 1.00 83.44 87 THR A C 1
ATOM 714 O O . THR A 1 87 ? 3.694 -2.711 5.859 1.00 83.44 87 THR A O 1
ATOM 717 N N . PHE A 1 88 ? 5.276 -1.208 5.339 1.00 87.75 88 PHE A N 1
ATOM 718 C CA . PHE A 1 88 ? 5.507 -0.794 6.724 1.00 87.75 88 PHE A CA 1
ATOM 719 C C . PHE A 1 88 ? 4.307 -0.052 7.324 1.00 87.75 88 PHE A C 1
ATOM 721 O O . PHE A 1 88 ? 3.796 -0.465 8.361 1.00 87.75 88 PHE A O 1
ATOM 728 N N . TYR A 1 89 ? 3.798 0.996 6.669 1.00 85.06 89 TYR A N 1
ATOM 729 C CA . TYR A 1 89 ? 2.630 1.727 7.177 1.00 85.06 89 TYR A CA 1
ATOM 730 C C . TYR A 1 89 ? 1.386 0.842 7.239 1.00 85.06 89 TYR A C 1
ATOM 732 O O . TYR A 1 89 ? 0.622 0.931 8.196 1.00 85.06 89 TYR A O 1
ATOM 740 N N . ARG A 1 90 ? 1.224 -0.075 6.281 1.00 80.88 90 ARG A N 1
ATOM 741 C CA . ARG A 1 90 ? 0.159 -1.082 6.315 1.00 80.88 90 ARG A CA 1
ATOM 742 C C . ARG A 1 90 ? 0.233 -1.955 7.572 1.00 80.88 90 ARG A C 1
ATOM 744 O O . ARG A 1 90 ? -0.791 -2.177 8.215 1.00 80.88 90 ARG A O 1
ATOM 751 N N . GLU A 1 91 ? 1.417 -2.431 7.948 1.00 82.62 91 GLU A N 1
ATOM 752 C CA . GLU A 1 91 ? 1.604 -3.203 9.183 1.00 82.62 91 GLU A CA 1
ATOM 753 C C . GLU A 1 91 ? 1.390 -2.355 10.439 1.00 82.62 91 GLU A C 1
ATOM 755 O O . GLU A 1 91 ? 0.722 -2.808 11.369 1.00 82.62 91 GLU A O 1
ATOM 760 N N . VAL A 1 92 ? 1.869 -1.108 10.448 1.00 86.88 92 VAL A N 1
ATOM 761 C CA . VAL A 1 92 ? 1.642 -0.170 11.557 1.00 86.88 92 VAL A CA 1
ATOM 762 C C . VAL A 1 92 ? 0.151 0.081 11.757 1.00 86.88 92 VAL A C 1
ATOM 764 O O . VAL A 1 92 ? -0.321 0.008 12.887 1.00 86.88 92 VAL A O 1
ATOM 767 N N . ILE A 1 93 ? -0.615 0.326 10.692 1.00 83.38 93 ILE A N 1
ATOM 768 C CA . ILE A 1 93 ? -2.068 0.519 10.768 1.00 83.38 93 ILE A CA 1
ATOM 769 C C . ILE A 1 93 ? -2.735 -0.746 11.318 1.00 83.38 93 ILE A C 1
ATOM 771 O O . ILE A 1 93 ? -3.496 -0.659 12.279 1.00 83.38 93 ILE A O 1
ATOM 775 N N . MET A 1 94 ? -2.398 -1.934 10.804 1.00 79.06 94 MET A N 1
ATOM 776 C CA . MET A 1 94 ? -2.955 -3.196 11.318 1.00 79.06 94 MET A CA 1
ATOM 777 C C . MET A 1 94 ? -2.633 -3.428 12.802 1.00 79.06 94 MET A C 1
ATOM 779 O O . MET A 1 94 ? -3.477 -3.940 13.534 1.00 79.06 94 MET A O 1
ATOM 783 N N . PHE A 1 95 ? -1.448 -3.028 13.266 1.00 83.12 95 PHE A N 1
ATOM 784 C CA . PHE A 1 95 ? -1.044 -3.171 14.667 1.00 83.12 95 PHE A CA 1
ATOM 785 C C . PHE A 1 95 ? -1.653 -2.102 15.587 1.00 83.12 95 PHE A C 1
ATOM 787 O O . PHE A 1 95 ? -2.008 -2.385 16.729 1.00 83.12 95 PHE A O 1
ATOM 794 N N . THR A 1 96 ? -1.810 -0.873 15.096 1.00 82.19 96 THR A N 1
ATOM 795 C CA . THR A 1 96 ? -2.348 0.257 15.873 1.00 82.19 96 THR A CA 1
ATOM 796 C C . THR A 1 96 ? -3.869 0.251 15.954 1.00 82.19 96 THR A C 1
ATOM 798 O O . THR A 1 96 ? -4.414 0.698 16.960 1.00 82.19 96 THR A O 1
ATOM 801 N N . THR A 1 97 ? -4.561 -0.317 14.962 1.00 79.75 97 THR A N 1
ATOM 802 C CA . THR A 1 97 ? -6.028 -0.450 14.951 1.00 79.75 97 THR A CA 1
ATOM 803 C C . THR A 1 97 ? -6.584 -1.071 16.234 1.00 79.75 97 THR A C 1
ATOM 805 O O . THR A 1 97 ? -7.413 -0.429 16.879 1.00 79.75 97 THR A O 1
ATOM 808 N N . PRO A 1 98 ? -6.154 -2.273 16.667 1.00 76.56 98 PRO A N 1
ATOM 809 C CA . PRO A 1 98 ? -6.699 -2.887 17.875 1.00 76.56 98 PRO A CA 1
ATOM 810 C C . PRO A 1 98 ? -6.351 -2.113 19.151 1.00 76.56 98 PRO A C 1
ATOM 812 O O . PRO A 1 98 ? -7.154 -2.098 20.081 1.00 76.56 98 PRO A O 1
ATOM 815 N N . ILE A 1 99 ? -5.202 -1.427 19.181 1.00 83.19 99 ILE A N 1
ATOM 816 C CA . ILE A 1 99 ? -4.790 -0.578 20.308 1.00 83.19 99 ILE A CA 1
ATOM 817 C C . ILE A 1 99 ? -5.712 0.642 20.418 1.00 83.19 99 ILE A C 1
ATOM 819 O O . ILE A 1 99 ? -6.216 0.931 21.500 1.00 83.19 99 ILE A O 1
ATOM 823 N N . LEU A 1 100 ? -5.993 1.316 19.299 1.00 79.38 100 LEU A N 1
ATOM 824 C CA . LEU A 1 100 ? -6.952 2.425 19.242 1.00 79.38 100 LEU A CA 1
ATOM 825 C C . LEU A 1 100 ? -8.359 1.969 19.641 1.00 79.38 100 LEU A C 1
ATOM 827 O O . LEU A 1 100 ? -9.068 2.669 20.358 1.00 79.38 100 LEU A O 1
ATOM 831 N N . CYS A 1 101 ? -8.738 0.761 19.235 1.00 73.31 101 CYS A N 1
ATOM 832 C CA . CYS A 1 101 ? -10.024 0.171 19.576 1.00 73.31 101 CYS A CA 1
ATOM 833 C C . CYS A 1 101 ? -10.178 -0.191 21.060 1.00 73.31 101 CYS A C 1
ATOM 835 O O . 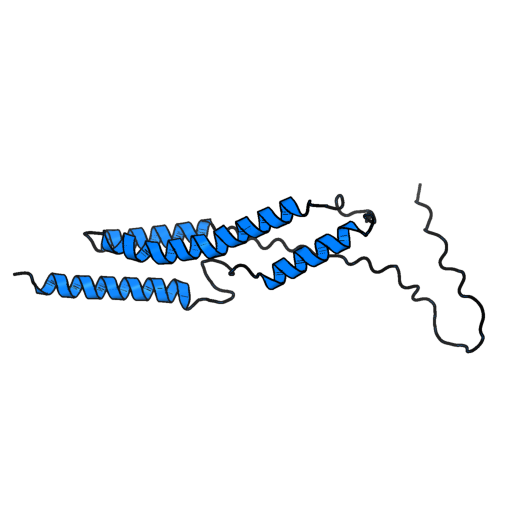CYS A 1 101 ? -11.302 -0.254 21.543 1.00 73.31 101 CYS A O 1
ATOM 837 N N . MET A 1 102 ? -9.091 -0.431 21.802 1.00 77.12 102 MET A N 1
ATOM 838 C CA . MET A 1 102 ? -9.180 -0.657 23.254 1.00 77.12 102 MET A CA 1
ATOM 839 C C . MET A 1 102 ? -9.559 0.609 24.029 1.00 77.12 102 MET A C 1
ATOM 841 O O . MET A 1 102 ? -10.017 0.506 25.162 1.00 77.12 102 MET A O 1
ATOM 845 N N . GLN A 1 103 ? -9.357 1.795 23.451 1.00 81.50 103 GLN A N 1
ATOM 846 C CA . GLN A 1 103 ? -9.578 3.062 24.149 1.00 81.50 103 GLN A CA 1
ATOM 847 C C . GLN A 1 103 ? -11.015 3.589 24.039 1.00 81.50 103 GLN A C 1
ATOM 849 O O . GLN A 1 103 ? -11.367 4.527 24.750 1.00 81.50 103 GLN A O 1
ATOM 854 N N . SER A 1 104 ? -11.857 3.011 23.178 1.00 78.75 104 SER A N 1
ATOM 855 C CA . SER A 1 104 ? -13.249 3.449 23.040 1.00 78.75 104 SER A CA 1
ATOM 856 C C . SER A 1 104 ? -14.080 3.009 24.245 1.00 78.75 104 SER A C 1
ATOM 858 O O . SER A 1 104 ? -14.240 1.810 24.481 1.00 78.75 104 SER A O 1
ATOM 860 N N . GLY A 1 105 ? -14.649 3.971 24.975 1.00 78.50 105 GLY A N 1
ATOM 861 C CA . GLY A 1 105 ? -15.534 3.701 26.114 1.00 78.50 105 GLY A CA 1
ATOM 862 C C . GLY A 1 105 ? -16.917 3.185 25.701 1.00 78.50 105 GLY A C 1
ATOM 863 O O . GLY A 1 105 ? -17.603 2.550 26.501 1.00 78.50 105 GLY A O 1
ATOM 864 N N . HIS A 1 106 ? -17.321 3.415 24.446 1.00 80.81 106 HIS A N 1
ATOM 865 C CA . HIS A 1 106 ? -18.613 3.000 23.903 1.00 80.81 106 HIS A CA 1
ATOM 866 C C . HIS A 1 106 ? -18.474 2.241 22.575 1.00 80.81 106 HIS A C 1
ATOM 868 O O . HIS A 1 106 ? -17.711 2.621 21.689 1.00 80.81 106 HIS A O 1
ATOM 874 N N . GLY A 1 107 ? -19.284 1.191 22.393 1.00 77.81 107 GLY A N 1
ATOM 875 C CA . GLY A 1 107 ? -19.231 0.333 21.200 1.00 77.81 107 GLY A CA 1
ATOM 876 C C . GLY A 1 107 ? -19.559 1.037 19.874 1.00 77.81 107 GLY A C 1
ATOM 877 O O . GLY A 1 107 ? -19.118 0.587 18.821 1.00 77.81 107 GLY A O 1
ATOM 878 N N . VAL A 1 108 ? -20.291 2.156 19.895 1.00 83.38 108 VAL A N 1
ATOM 879 C CA . VAL A 1 108 ? -20.584 2.940 18.677 1.00 83.38 108 VAL A CA 1
ATOM 880 C C . VAL A 1 108 ? -19.339 3.681 18.184 1.00 83.38 108 VAL A C 1
ATOM 882 O O . VAL A 1 108 ? -19.057 3.680 16.987 1.00 83.38 108 VAL A O 1
ATOM 885 N N . GLU A 1 109 ? -18.557 4.249 19.104 1.00 82.00 109 GLU A N 1
ATOM 886 C CA . GLU A 1 109 ? -17.294 4.927 18.789 1.00 82.00 109 GLU A CA 1
ATOM 887 C C . GLU A 1 109 ? -16.268 3.940 18.224 1.00 82.00 109 GLU A C 1
ATOM 889 O O . GLU A 1 109 ? -15.554 4.263 17.277 1.00 82.00 109 GLU A O 1
ATOM 894 N N . PHE A 1 110 ? -16.251 2.706 18.743 1.00 81.38 110 PHE A N 1
ATOM 895 C CA . PHE A 1 110 ? -15.444 1.612 18.201 1.00 81.38 110 PHE A CA 1
ATOM 896 C C . PHE A 1 110 ? -15.742 1.377 16.714 1.00 81.38 110 PHE A C 1
ATOM 898 O O . PHE A 1 110 ? -14.837 1.435 15.881 1.00 81.38 110 PHE A O 1
ATOM 905 N N . VAL A 1 111 ? -17.016 1.165 16.364 1.00 81.12 111 VAL A N 1
ATOM 906 C CA . VAL A 1 111 ? -17.412 0.885 14.975 1.00 81.12 111 VAL A CA 1
ATOM 907 C C . VAL A 1 111 ? -17.081 2.070 14.067 1.00 81.12 111 VAL A C 1
ATOM 909 O O . VAL A 1 111 ? -16.546 1.870 12.977 1.00 81.12 111 VAL A O 1
ATOM 912 N N . GLN A 1 112 ? -17.333 3.301 14.518 1.00 85.50 112 GLN A N 1
ATOM 913 C CA . GLN A 1 112 ? -17.013 4.506 13.753 1.00 85.50 112 GLN A CA 1
ATOM 914 C C . GLN A 1 112 ? -15.506 4.641 13.490 1.00 85.50 112 GLN A C 1
ATOM 916 O O . GLN A 1 112 ? -15.108 4.921 12.358 1.00 85.50 112 GLN A O 1
ATOM 921 N N . ASN A 1 113 ? -14.669 4.386 14.498 1.00 83.94 113 ASN A N 1
ATOM 922 C CA . ASN A 1 113 ? -13.214 4.424 14.363 1.00 83.94 113 ASN A CA 1
ATOM 923 C C . ASN A 1 113 ? -12.703 3.330 13.413 1.00 83.94 113 ASN A C 1
ATOM 925 O O . ASN A 1 113 ? -11.860 3.610 12.560 1.00 83.94 113 ASN A O 1
ATOM 929 N N . CYS A 1 114 ? -13.254 2.114 13.483 1.00 79.56 114 CYS A N 1
ATOM 930 C CA . CYS A 1 114 ? -12.939 1.048 12.530 1.00 79.56 114 CYS A CA 1
ATOM 931 C C . CYS A 1 114 ? -13.316 1.424 11.090 1.00 79.56 114 CYS A C 1
ATOM 933 O O . CYS A 1 114 ? -12.517 1.214 10.177 1.00 79.56 114 CYS A O 1
ATOM 935 N N . PHE A 1 115 ? -14.499 2.006 10.870 1.00 83.69 115 PHE A N 1
ATOM 936 C CA . PHE A 1 115 ? -14.924 2.447 9.537 1.00 83.69 115 PHE A CA 1
ATOM 937 C C . PHE A 1 115 ? -14.049 3.578 8.993 1.00 83.69 115 PHE A C 1
ATOM 939 O O . PHE A 1 115 ? -13.633 3.516 7.837 1.00 83.69 115 PHE A O 1
ATOM 946 N N . ALA A 1 116 ? -13.724 4.578 9.815 1.00 86.25 116 ALA A N 1
ATOM 947 C CA . ALA A 1 116 ? -12.839 5.674 9.422 1.00 86.25 116 ALA A CA 1
ATOM 948 C C . ALA A 1 116 ? -11.454 5.158 9.005 1.00 86.25 116 ALA A C 1
ATOM 950 O O . ALA A 1 116 ? -10.889 5.596 8.002 1.00 86.25 116 ALA A O 1
ATOM 951 N N . LEU A 1 117 ? -10.936 4.173 9.736 1.00 80.38 117 LEU A N 1
ATOM 952 C CA . LEU A 1 117 ? -9.635 3.575 9.472 1.00 80.38 117 LEU A CA 1
ATOM 953 C C . LEU A 1 117 ? -9.646 2.615 8.265 1.00 80.38 117 LEU A C 1
ATOM 955 O O . LEU A 1 117 ? -8.673 2.523 7.518 1.00 80.38 117 LEU A O 1
ATOM 959 N N . SER A 1 118 ? -10.770 1.957 7.990 1.00 77.81 118 SER A N 1
ATOM 960 C CA . SER A 1 118 ? -10.955 1.255 6.717 1.00 77.81 118 SER A CA 1
ATOM 961 C C . SER A 1 118 ? -11.026 2.240 5.548 1.00 77.81 118 SER A C 1
ATOM 963 O O . SER A 1 118 ? -10.471 1.970 4.491 1.00 77.81 118 SER A O 1
ATOM 965 N N . TYR A 1 119 ? -11.669 3.394 5.721 1.00 83.25 119 TYR A N 1
ATOM 966 C CA . TYR A 1 119 ? -11.811 4.377 4.651 1.00 83.25 119 TYR A CA 1
ATOM 967 C C . TYR A 1 119 ? -10.489 5.089 4.323 1.00 83.25 119 TYR A C 1
ATOM 969 O O . TYR A 1 119 ? -10.164 5.293 3.153 1.00 83.25 119 TYR A O 1
ATOM 977 N N . ILE A 1 120 ? -9.673 5.412 5.333 1.00 82.75 120 ILE A N 1
ATOM 978 C CA . ILE A 1 120 ? -8.381 6.077 5.104 1.00 82.75 120 ILE A CA 1
ATOM 979 C C . ILE A 1 120 ? -7.420 5.197 4.296 1.00 82.75 120 ILE A C 1
ATOM 981 O O . ILE A 1 120 ? -6.718 5.701 3.424 1.00 82.75 120 ILE A O 1
ATOM 985 N N . THR A 1 121 ? -7.446 3.879 4.518 1.00 75.94 121 THR A N 1
ATOM 986 C CA . THR A 1 121 ? -6.636 2.933 3.735 1.00 75.94 121 THR A CA 1
ATOM 987 C C . THR A 1 121 ? -7.130 2.807 2.295 1.00 75.94 121 THR A C 1
ATOM 989 O O . THR A 1 121 ? -6.314 2.662 1.392 1.00 75.94 121 THR A O 1
ATOM 992 N N . THR A 1 122 ? -8.437 2.949 2.050 1.00 73.94 122 THR A N 1
ATOM 993 C CA . THR A 1 122 ? -8.980 2.974 0.681 1.00 73.94 122 THR A CA 1
ATOM 994 C C . THR A 1 122 ? -8.688 4.269 -0.077 1.00 73.94 122 THR A C 1
ATOM 996 O O . THR A 1 122 ? -8.582 4.230 -1.295 1.00 73.94 122 THR A O 1
ATOM 999 N N . ILE A 1 123 ? -8.530 5.411 0.606 1.00 75.75 123 ILE A N 1
ATOM 1000 C CA . ILE A 1 123 ? -8.128 6.671 -0.050 1.00 75.75 123 ILE A CA 1
ATOM 1001 C C . ILE A 1 123 ? -6.659 6.619 -0.488 1.00 75.75 123 ILE A C 1
ATOM 1003 O O . ILE A 1 123 ? -6.312 7.182 -1.525 1.00 75.75 123 ILE A O 1
ATOM 1007 N N . ASP A 1 124 ? -5.800 5.951 0.286 1.00 71.19 124 ASP A N 1
ATOM 1008 C CA . ASP A 1 124 ? -4.391 5.762 -0.080 1.00 71.19 124 ASP A CA 1
ATOM 1009 C C . ASP A 1 124 ? -4.234 4.862 -1.319 1.00 71.19 124 ASP A C 1
ATOM 1011 O O . ASP A 1 124 ? -3.293 5.018 -2.101 1.00 71.19 124 ASP A O 1
ATOM 1015 N N . ASP A 1 125 ? -5.211 3.984 -1.566 1.00 69.19 125 ASP A N 1
ATOM 1016 C CA . ASP A 1 125 ? -5.275 3.142 -2.758 1.00 69.19 125 ASP A CA 1
ATOM 1017 C C . ASP A 1 125 ? -5.722 3.930 -4.006 1.00 69.19 125 ASP A C 1
ATOM 1019 O O . ASP A 1 125 ? -6.752 3.672 -4.625 1.00 69.19 125 ASP A O 1
ATOM 1023 N N . MET A 1 126 ? -4.913 4.901 -4.431 1.00 61.47 126 MET A N 1
ATOM 1024 C CA . MET A 1 126 ? -5.053 5.575 -5.730 1.00 61.47 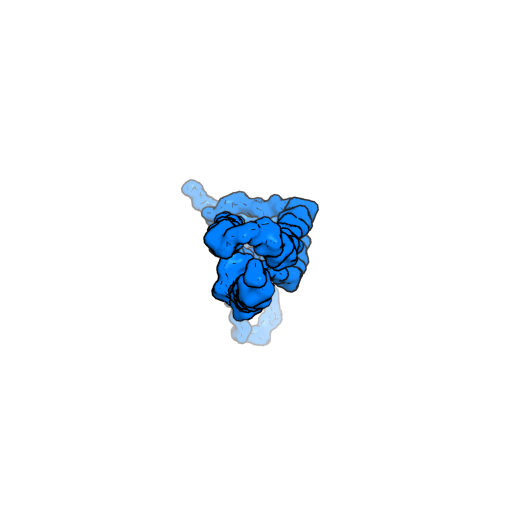126 MET A CA 1
ATOM 1025 C C . MET A 1 126 ? -4.460 4.729 -6.870 1.00 61.47 126 MET A C 1
ATOM 1027 O O . MET A 1 126 ? -3.711 5.227 -7.720 1.00 61.47 126 MET A O 1
ATOM 1031 N N . SER A 1 127 ? -4.737 3.424 -6.884 1.00 58.81 127 SER A N 1
ATOM 1032 C CA . SER A 1 127 ? -4.170 2.497 -7.860 1.00 58.81 127 SER A CA 1
ATOM 1033 C C . SER A 1 127 ? -4.993 2.430 -9.146 1.00 58.81 127 SER A C 1
ATOM 1035 O O . SER A 1 127 ? -5.516 1.390 -9.526 1.00 58.81 127 SER A O 1
ATOM 1037 N N . GLU A 1 128 ? -5.026 3.518 -9.916 1.00 64.19 128 GLU A N 1
ATOM 1038 C CA . GLU A 1 128 ? -5.210 3.340 -11.359 1.00 64.19 128 GLU A CA 1
ATOM 1039 C C . GLU A 1 128 ? -3.929 2.698 -11.920 1.00 64.19 128 GLU A C 1
ATOM 1041 O O . GLU A 1 128 ? -2.855 3.322 -11.894 1.00 64.19 128 GLU A O 1
ATOM 1046 N N . PRO A 1 129 ? -3.975 1.441 -12.403 1.00 59.84 129 PRO A N 1
ATOM 1047 C CA . PRO A 1 129 ? -2.780 0.749 -12.851 1.00 59.84 129 PRO A CA 1
ATOM 1048 C C . PRO A 1 129 ? -2.277 1.379 -14.153 1.00 59.84 129 PRO A C 1
ATOM 1050 O O . PRO A 1 129 ? -2.732 1.060 -15.251 1.00 59.84 129 PRO A O 1
ATOM 1053 N N . LYS A 1 130 ? -1.280 2.262 -14.050 1.00 61.59 130 LYS A N 1
ATOM 1054 C CA . LYS A 1 130 ? -0.557 2.759 -15.224 1.00 61.59 130 LYS A CA 1
ATOM 1055 C C . LYS A 1 130 ? 0.282 1.624 -15.801 1.00 61.59 130 LYS A C 1
ATOM 1057 O O . LYS 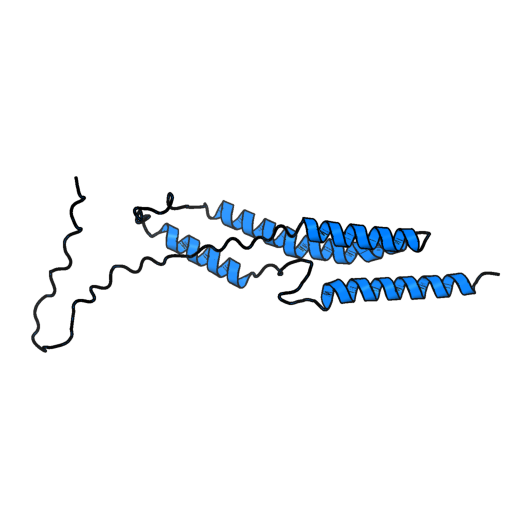A 1 130 ? 1.276 1.197 -15.212 1.00 61.59 130 LYS A O 1
ATOM 1062 N N . THR A 1 131 ? -0.144 1.124 -16.955 1.00 61.41 131 THR A N 1
ATOM 1063 C CA . THR A 1 131 ? 0.570 0.072 -17.677 1.00 61.41 131 THR A CA 1
ATOM 1064 C C . THR A 1 131 ? 1.674 0.709 -18.509 1.00 61.41 131 THR A C 1
ATOM 1066 O O . THR A 1 131 ? 1.406 1.499 -19.409 1.00 61.41 131 THR A O 1
ATOM 1069 N N . PHE A 1 132 ? 2.925 0.368 -18.203 1.00 63.16 132 PHE A N 1
ATOM 1070 C CA . PHE A 1 132 ? 4.081 0.764 -19.002 1.00 63.16 132 PHE A CA 1
ATOM 1071 C C . PHE A 1 132 ? 4.537 -0.442 -19.825 1.00 63.16 132 PHE A C 1
AT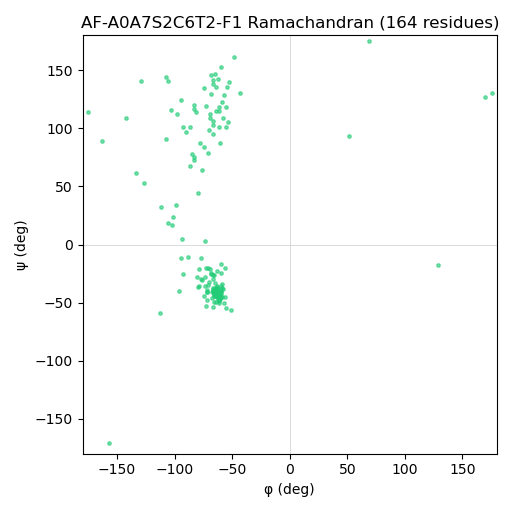OM 1073 O O . PHE A 1 132 ? 4.959 -1.453 -19.260 1.00 63.16 132 PHE A O 1
ATOM 1080 N N . SER A 1 133 ? 4.444 -0.353 -21.152 1.00 58.59 133 SER A N 1
ATOM 1081 C CA . SER A 1 133 ? 5.020 -1.348 -22.058 1.00 58.59 133 SER A CA 1
ATOM 1082 C C . SER A 1 133 ? 6.500 -1.047 -22.266 1.00 58.59 133 SER A C 1
ATOM 1084 O O . SER A 1 133 ? 6.859 0.024 -22.757 1.00 58.59 133 SER A O 1
ATOM 1086 N N . ILE A 1 134 ? 7.362 -1.992 -21.902 1.00 62.84 134 ILE A N 1
ATOM 1087 C CA . ILE A 1 134 ? 8.782 -1.928 -22.247 1.00 62.84 134 ILE A CA 1
ATOM 1088 C C . ILE A 1 134 ? 8.905 -2.444 -23.679 1.00 62.84 134 ILE A C 1
ATOM 1090 O O . ILE A 1 134 ? 8.615 -3.610 -23.936 1.00 62.84 134 ILE A O 1
ATOM 1094 N N . VAL A 1 135 ? 9.291 -1.571 -24.607 1.00 64.56 135 VAL A N 1
ATOM 1095 C CA . VAL A 1 135 ? 9.604 -1.965 -25.982 1.00 64.56 135 VAL A CA 1
ATOM 1096 C C . VAL A 1 135 ? 11.086 -2.304 -26.021 1.00 64.56 135 VAL A C 1
ATOM 1098 O O . VAL A 1 135 ? 11.934 -1.416 -26.122 1.00 64.56 135 VAL A O 1
ATOM 1101 N N . ASP A 1 136 ? 11.402 -3.592 -25.904 1.00 62.16 136 ASP A N 1
ATOM 1102 C CA . ASP A 1 136 ? 12.742 -4.073 -26.216 1.00 62.16 136 ASP A CA 1
ATOM 1103 C C . ASP A 1 136 ? 12.927 -3.889 -27.721 1.00 62.16 136 ASP A C 1
ATOM 1105 O O . ASP A 1 136 ? 12.365 -4.622 -28.537 1.00 62.16 136 ASP A O 1
ATOM 1109 N N . THR A 1 137 ? 13.668 -2.849 -28.101 1.00 59.16 137 THR A N 1
ATOM 1110 C CA . THR A 1 137 ? 14.024 -2.643 -29.504 1.00 59.16 137 THR A CA 1
ATOM 1111 C C . THR A 1 137 ? 15.100 -3.673 -29.810 1.00 59.16 137 THR A C 1
ATOM 1113 O O . THR A 1 137 ? 16.292 -3.407 -29.666 1.00 59.16 137 THR A O 1
ATOM 1116 N N . ALA A 1 138 ? 14.686 -4.895 -30.143 1.00 56.22 138 ALA A N 1
ATOM 1117 C CA . ALA A 1 138 ? 15.600 -5.833 -30.763 1.00 56.22 138 ALA A CA 1
ATOM 1118 C C . ALA A 1 138 ? 16.178 -5.132 -32.006 1.00 56.22 138 ALA A C 1
ATOM 1120 O O . ALA A 1 138 ? 15.420 -4.469 -32.727 1.00 56.22 138 ALA A O 1
ATOM 1121 N N . PRO A 1 139 ? 17.498 -5.222 -32.255 1.00 59.09 139 PRO A N 1
ATOM 1122 C CA . PRO A 1 139 ? 18.041 -4.749 -33.519 1.00 59.09 139 PRO A CA 1
ATOM 1123 C C . PRO A 1 139 ? 17.232 -5.416 -34.637 1.00 59.09 139 PRO A C 1
ATOM 1125 O O . PRO A 1 139 ? 16.875 -6.587 -34.469 1.00 59.09 139 PRO A O 1
ATOM 1128 N N . PRO A 1 140 ? 16.892 -4.702 -35.726 1.00 58.41 140 PRO A N 1
ATOM 1129 C CA . PRO A 1 140 ? 16.104 -5.274 -36.805 1.00 58.41 140 PRO A CA 1
ATOM 1130 C C . PRO A 1 140 ? 16.795 -6.559 -37.253 1.00 58.41 140 PRO A C 1
ATOM 1132 O O . PRO A 1 140 ? 17.867 -6.525 -37.857 1.00 58.41 140 PRO A O 1
ATOM 1135 N N . SER A 1 141 ? 16.224 -7.707 -36.886 1.00 56.88 141 SER A N 1
ATOM 1136 C CA . SER A 1 141 ? 16.681 -8.983 -37.401 1.00 56.88 141 SER A CA 1
ATOM 1137 C C . SER A 1 141 ? 16.463 -8.884 -38.900 1.00 56.88 141 SER A C 1
ATOM 1139 O O . SER A 1 141 ? 15.316 -8.724 -39.320 1.00 56.88 141 SER A O 1
ATOM 1141 N N . CYS A 1 142 ? 17.536 -8.899 -39.694 1.00 52.78 142 CYS A N 1
ATOM 1142 C CA . CYS A 1 142 ? 17.439 -8.962 -41.147 1.00 52.78 142 CYS A CA 1
ATOM 1143 C C . CYS A 1 142 ? 16.712 -10.275 -41.501 1.00 52.78 142 CYS A C 1
ATOM 1145 O O . CYS A 1 142 ? 17.332 -11.319 -41.681 1.00 52.78 142 CYS A O 1
ATOM 1147 N N . SER A 1 143 ? 15.379 -10.243 -41.549 1.00 58.31 143 SER A N 1
ATOM 1148 C CA . SER A 1 143 ? 14.498 -11.391 -41.794 1.00 58.31 143 SER A CA 1
ATOM 1149 C C . SER A 1 143 ? 14.515 -11.851 -43.254 1.00 58.31 143 SER A C 1
ATOM 1151 O O . SER A 1 143 ? 13.827 -12.803 -43.604 1.00 58.31 143 SER A O 1
ATOM 1153 N N . ASN A 1 144 ? 15.343 -11.227 -44.098 1.00 57.25 144 ASN A N 1
ATOM 1154 C CA . ASN A 1 144 ? 15.482 -11.569 -45.511 1.00 57.25 144 ASN A CA 1
ATOM 1155 C C . ASN A 1 144 ? 16.610 -12.569 -45.819 1.00 57.25 144 ASN A C 1
ATOM 1157 O O . ASN A 1 144 ? 16.827 -12.887 -46.986 1.00 57.25 144 ASN A O 1
ATOM 1161 N N . CYS A 1 145 ? 17.300 -13.128 -44.822 1.00 53.59 145 CYS A N 1
ATOM 1162 C CA . CYS A 1 145 ? 18.223 -14.242 -45.061 1.00 53.59 145 CYS A CA 1
ATOM 1163 C C . CYS A 1 145 ? 17.456 -15.576 -45.054 1.00 53.59 145 CYS A C 1
ATOM 1165 O O . CYS A 1 145 ? 17.472 -16.307 -44.066 1.00 53.59 145 CYS A O 1
ATOM 1167 N N . SER A 1 146 ? 16.753 -15.888 -46.148 1.00 56.34 146 SER A N 1
ATOM 1168 C CA . SER A 1 146 ? 16.165 -17.221 -46.345 1.00 56.34 146 SER A CA 1
ATOM 1169 C C . SER A 1 146 ? 17.271 -18.271 -46.559 1.00 56.34 146 SER A C 1
ATOM 1171 O O . SER A 1 146 ? 18.133 -18.071 -47.418 1.00 56.34 146 SER A O 1
ATOM 1173 N N . PRO A 1 147 ? 17.271 -19.401 -45.827 1.00 53.78 147 PRO A N 1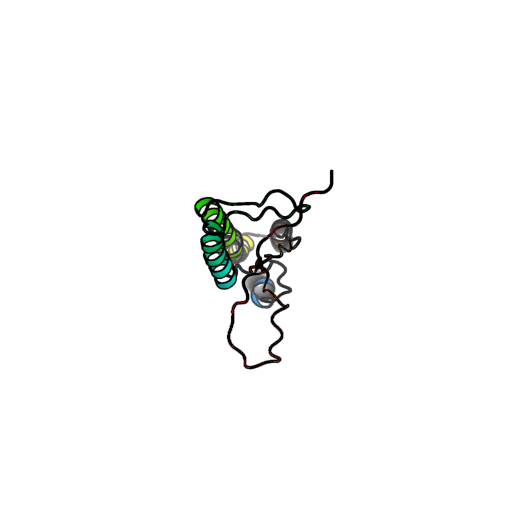
ATOM 1174 C CA . PRO A 1 147 ? 18.265 -20.459 -45.967 1.00 53.78 147 PRO A CA 1
ATOM 1175 C C . PRO A 1 147 ? 17.887 -21.383 -47.131 1.00 53.78 147 PRO A C 1
ATOM 1177 O O . PRO A 1 147 ? 17.435 -22.506 -46.935 1.00 53.78 147 PRO A O 1
ATOM 1180 N N . SER A 1 148 ? 18.047 -20.917 -48.365 1.00 54.31 148 SER A N 1
ATOM 1181 C CA . SER A 1 148 ? 17.864 -21.766 -49.544 1.00 54.31 148 SER A CA 1
ATOM 1182 C C . SER A 1 148 ? 19.005 -21.577 -50.532 1.00 54.31 148 SER A C 1
ATOM 1184 O O . SER A 1 148 ? 18.773 -21.099 -51.637 1.00 54.31 148 SER A O 1
ATOM 1186 N N . SER A 1 149 ? 20.237 -21.896 -50.116 1.00 59.31 149 SER A N 1
ATOM 1187 C CA . SER A 1 149 ? 21.316 -22.442 -50.966 1.00 59.31 149 SER A CA 1
ATOM 1188 C C . SER A 1 149 ? 22.624 -22.591 -50.173 1.00 59.31 149 SER A C 1
ATOM 1190 O O . SER A 1 149 ? 23.057 -21.631 -49.533 1.00 59.31 149 SER A O 1
ATOM 1192 N N . PRO A 1 150 ? 23.303 -23.753 -50.221 1.00 54.25 150 PRO A N 1
ATOM 1193 C CA . PRO A 1 150 ? 24.633 -23.926 -49.658 1.00 54.25 150 PRO A CA 1
ATOM 1194 C C . PRO A 1 150 ? 25.672 -23.428 -50.670 1.00 54.25 150 PRO A C 1
ATOM 1196 O O . PRO A 1 150 ? 26.333 -24.209 -51.345 1.00 54.25 150 PRO A O 1
ATOM 1199 N N . SER A 1 151 ? 25.812 -22.113 -50.806 1.00 56.28 151 SER A N 1
ATOM 1200 C CA . SER A 1 151 ? 26.974 -21.527 -51.476 1.00 56.28 151 SER A CA 1
ATOM 1201 C C . SER A 1 151 ? 27.376 -20.250 -50.754 1.00 56.28 151 SER A C 1
ATOM 1203 O O . SER A 1 151 ? 26.673 -19.244 -50.758 1.00 56.28 151 SER A O 1
ATOM 1205 N N . SER A 1 152 ? 28.509 -20.351 -50.078 1.00 56.44 152 SER A N 1
ATOM 1206 C CA . SER A 1 152 ? 29.195 -19.321 -49.317 1.00 56.44 152 SER A CA 1
ATOM 1207 C C . SER A 1 152 ? 29.544 -18.090 -50.161 1.00 56.44 152 SER A C 1
ATOM 1209 O O . SER A 1 152 ? 30.490 -18.155 -50.942 1.00 56.44 152 SER A O 1
ATOM 1211 N N . SER A 1 153 ? 28.861 -16.964 -49.937 1.00 54.91 153 SER A N 1
ATOM 1212 C CA . SER A 1 153 ? 29.446 -15.616 -50.052 1.00 54.91 153 SER A CA 1
ATOM 1213 C C . SER A 1 153 ? 28.464 -14.513 -49.616 1.00 54.91 153 SER A C 1
ATOM 1215 O O . SER A 1 153 ? 27.458 -14.243 -50.258 1.00 54.91 153 SER A O 1
ATOM 1217 N N . SER A 1 154 ? 28.817 -13.839 -48.513 1.00 54.22 154 SER A N 1
ATOM 1218 C CA . SER A 1 154 ? 28.525 -12.423 -48.208 1.00 54.22 154 SER A CA 1
ATOM 1219 C C . SER A 1 154 ? 27.075 -11.902 -48.311 1.00 54.22 154 SER A C 1
ATOM 1221 O O . SER A 1 154 ? 26.682 -11.326 -49.321 1.00 54.22 154 SER A O 1
ATOM 1223 N N . CYS A 1 155 ? 26.334 -11.920 -47.195 1.00 48.88 155 CYS A N 1
ATOM 1224 C CA . CYS A 1 155 ? 25.238 -10.969 -46.956 1.00 48.88 155 CYS A CA 1
ATOM 1225 C C . CYS A 1 155 ? 25.819 -9.612 -46.512 1.00 48.88 155 CYS A C 1
ATOM 1227 O O . CYS A 1 155 ? 25.997 -9.366 -45.322 1.00 48.88 155 CYS A O 1
ATOM 1229 N N . SER A 1 156 ? 26.150 -8.740 -47.464 1.00 56.09 156 SER A N 1
ATOM 1230 C CA . SER A 1 156 ? 26.726 -7.399 -47.240 1.00 56.09 156 SER A CA 1
ATOM 1231 C C . SER A 1 156 ? 25.714 -6.245 -47.390 1.00 56.09 156 SER A C 1
ATOM 1233 O O . SER A 1 156 ? 26.108 -5.087 -47.499 1.00 56.09 156 SER A O 1
ATOM 1235 N N . SER A 1 157 ? 24.407 -6.522 -47.364 1.00 53.50 157 SER A N 1
ATOM 1236 C CA . SER A 1 157 ? 23.358 -5.561 -47.748 1.00 53.50 157 SER A CA 1
ATOM 1237 C C . SER A 1 157 ? 22.257 -5.345 -46.691 1.00 53.50 157 SER A C 1
ATOM 1239 O O . SER A 1 157 ? 21.073 -5.390 -47.001 1.00 53.50 157 SER A O 1
ATOM 1241 N N . CYS A 1 158 ? 22.637 -5.028 -45.445 1.00 51.50 158 CYS A N 1
ATOM 1242 C CA . CYS A 1 158 ? 21.752 -4.341 -44.477 1.00 51.50 158 CYS A CA 1
ATOM 1243 C C . CYS A 1 158 ? 22.242 -2.902 -44.179 1.00 51.50 158 CYS A C 1
ATOM 1245 O O . CYS A 1 158 ? 22.072 -2.386 -43.076 1.00 51.50 158 CYS A O 1
ATOM 1247 N N . SER A 1 159 ? 22.857 -2.242 -45.166 1.00 55.81 159 SER A N 1
ATOM 1248 C CA . SER A 1 159 ? 23.360 -0.867 -45.058 1.00 55.81 159 SER A CA 1
ATOM 1249 C C . SER A 1 159 ? 22.469 0.083 -45.856 1.00 55.81 159 SER A C 1
ATOM 1251 O O . SER A 1 159 ? 22.702 0.263 -47.048 1.00 55.81 159 SER A O 1
ATOM 1253 N N . SER A 1 160 ? 21.446 0.663 -45.222 1.00 54.81 160 SER A N 1
ATOM 1254 C CA . SER A 1 160 ? 21.064 2.088 -45.345 1.00 54.81 160 SER A CA 1
ATOM 1255 C C . SER A 1 160 ? 19.698 2.346 -44.688 1.00 54.81 160 SER A C 1
ATOM 1257 O O . SER A 1 160 ? 18.728 1.671 -45.035 1.00 54.81 160 SER A O 1
ATOM 1259 N N . PRO A 1 161 ? 19.579 3.322 -43.769 1.00 60.62 161 PRO A N 1
ATOM 1260 C CA . PRO A 1 161 ? 18.279 3.816 -43.328 1.00 60.62 161 PRO A CA 1
ATOM 1261 C C . PRO A 1 161 ? 17.572 4.582 -44.468 1.00 60.62 161 PRO A C 1
ATOM 1263 O O . PRO A 1 161 ? 18.245 5.250 -45.257 1.00 60.62 161 PRO A O 1
ATOM 1266 N N . PRO A 1 162 ? 16.231 4.509 -44.574 1.00 60.09 162 PRO A N 1
ATOM 1267 C CA . PRO A 1 162 ? 15.472 5.271 -45.561 1.00 60.09 162 PRO A CA 1
ATOM 1268 C C . PRO A 1 162 ? 15.607 6.780 -45.307 1.00 60.09 162 PRO A C 1
ATOM 1270 O O . PRO A 1 162 ? 15.529 7.239 -44.166 1.00 60.09 162 PRO A O 1
ATOM 1273 N N . ALA A 1 163 ? 15.821 7.546 -46.379 1.00 64.44 163 ALA A N 1
ATOM 1274 C CA . ALA A 1 163 ? 15.870 9.004 -46.331 1.00 64.44 163 ALA A CA 1
ATOM 1275 C C . ALA A 1 163 ? 14.514 9.581 -45.866 1.00 64.44 163 ALA A C 1
ATOM 1277 O O . ALA A 1 163 ? 13.469 9.044 -46.246 1.00 64.44 163 ALA A O 1
ATOM 1278 N N . PRO A 1 164 ? 14.504 10.655 -45.053 1.00 63.06 164 PRO A N 1
ATOM 1279 C CA . PRO A 1 164 ? 13.263 11.263 -44.588 1.00 63.06 164 PRO A CA 1
ATOM 1280 C C . PRO A 1 164 ? 12.483 11.899 -45.756 1.00 63.06 164 PRO A C 1
ATOM 1282 O O . PRO A 1 164 ? 13.104 12.492 -46.641 1.00 63.06 164 PRO A O 1
ATOM 1285 N N . PRO A 1 165 ? 11.139 11.800 -45.767 1.00 67.12 165 PRO A N 1
ATOM 1286 C CA . PRO A 1 165 ? 10.306 12.545 -46.705 1.00 67.12 165 PRO A CA 1
ATOM 1287 C C . PRO A 1 165 ? 10.389 14.051 -46.408 1.00 67.12 165 PRO A C 1
ATOM 1289 O O . PRO A 1 165 ? 10.407 14.449 -45.241 1.00 67.12 165 PRO A O 1
ATOM 1292 N N . ALA A 1 166 ? 10.485 14.844 -47.479 1.00 60.34 166 ALA A N 1
ATOM 1293 C CA . ALA A 1 166 ? 10.547 16.306 -47.455 1.00 60.34 166 ALA A CA 1
ATOM 1294 C C . ALA A 1 166 ? 9.200 16.950 -47.099 1.00 60.34 166 ALA A C 1
ATOM 1296 O O . ALA A 1 166 ? 8.154 16.363 -47.465 1.00 60.34 166 ALA A O 1
#

pLDDT: mean 70.79, std 12.79, range [42.56, 93.69]

Solvent-accessible surface area (backbone atoms only — not comparable to full-atom values): 10784 Å² total; per-residue (Å²): 141,74,68,74,62,56,62,53,49,53,52,53,50,50,50,49,47,49,52,51,49,46,63,67,58,75,35,79,49,98,78,21,78,77,50,72,68,67,57,65,66,63,48,52,52,51,54,58,48,54,62,55,52,73,74,49,79,80,78,79,58,91,88,60,78,81,88,83,83,75,55,71,65,60,51,49,52,54,51,49,50,46,40,42,53,51,46,51,48,49,49,49,49,65,61,45,49,59,58,59,50,69,68,44,92,45,74,68,58,34,53,52,51,53,50,52,56,55,48,54,46,44,64,72,56,74,72,72,82,80,81,78,84,84,78,80,79,66,74,83,72,75,82,80,74,72,94,80,71,101,69,96,74,82,94,83,80,89,84,76,83,83,79,81,87,130

Organism: NCBI:txid327968

Sequence (166 aa):
FNQTTEDSAYAFWFAGFLAVQMSGYFKRGSDSQVGRPWDPEKWRGLMARNRKMEQTPAMQYQGAGKPFRKSQSELWWRGLMGFLVNTFYREVIMFTTPILCMQSGHGVEFVQNCFALSYITTIDDMSEPKTFSIVDTAPPSCSNCSPSSPSSSSCSSCSSPPAPPA

Mean predicted aligned error: 13.6 Å